Protein AF-A0A6P1EUP8-F1 (afdb_monomer)

Structure (mmCIF, N/CA/C/O backbone):
data_AF-A0A6P1EUP8-F1
#
_entry.id   AF-A0A6P1EUP8-F1
#
loop_
_atom_site.group_PDB
_atom_site.id
_atom_site.type_symbol
_atom_site.label_atom_id
_atom_site.label_alt_id
_atom_site.label_comp_id
_atom_site.label_asym_id
_atom_site.label_entity_id
_atom_site.label_seq_id
_atom_site.pdbx_PDB_ins_code
_atom_site.Cartn_x
_atom_site.Cartn_y
_atom_site.Cartn_z
_atom_site.occupancy
_atom_site.B_iso_or_equiv
_atom_site.auth_seq_id
_atom_site.auth_comp_id
_atom_site.auth_asym_id
_atom_site.auth_atom_id
_atom_site.pdbx_PDB_model_num
ATOM 1 N N . MET A 1 1 ? -12.024 1.949 22.072 1.00 59.38 1 MET A N 1
ATOM 2 C CA . MET A 1 1 ? -10.861 2.504 21.335 1.00 59.38 1 MET A CA 1
ATOM 3 C C . MET A 1 1 ? -9.727 1.501 21.115 1.00 59.38 1 MET A C 1
ATOM 5 O O . MET A 1 1 ? -9.403 1.271 19.958 1.00 59.38 1 MET A O 1
ATOM 9 N N . LYS A 1 2 ? -9.179 0.837 22.153 1.00 67.56 2 LYS A N 1
ATOM 10 C CA . LYS A 1 2 ? -8.057 -0.127 22.007 1.00 67.56 2 LYS A CA 1
ATOM 11 C C . LYS A 1 2 ? -8.286 -1.219 20.940 1.00 67.56 2 LYS A C 1
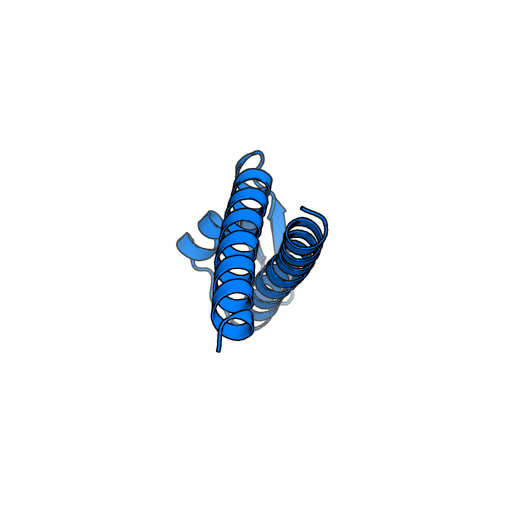ATOM 13 O O . LYS A 1 2 ? -7.375 -1.541 20.186 1.00 67.56 2 LYS A O 1
ATOM 18 N N . SER A 1 3 ? -9.515 -1.738 20.819 1.00 80.44 3 SER A N 1
ATOM 19 C CA . SER A 1 3 ? -9.851 -2.754 19.805 1.00 80.44 3 SER A CA 1
ATOM 20 C C . SER A 1 3 ? -9.855 -2.227 18.365 1.00 80.44 3 SER A C 1
ATOM 22 O O . SER A 1 3 ? -9.487 -2.973 17.467 1.00 80.44 3 SER A O 1
ATOM 24 N N . LEU A 1 4 ? -10.277 -0.980 18.128 1.00 83.44 4 LEU A N 1
ATOM 25 C CA . LEU A 1 4 ? -10.333 -0.399 16.780 1.00 83.44 4 LEU A CA 1
ATOM 26 C C . LEU A 1 4 ? -8.923 -0.078 16.282 1.00 83.44 4 LEU A C 1
ATOM 28 O O . LEU A 1 4 ? -8.559 -0.462 15.177 1.00 83.44 4 LEU A O 1
ATOM 32 N N . PHE A 1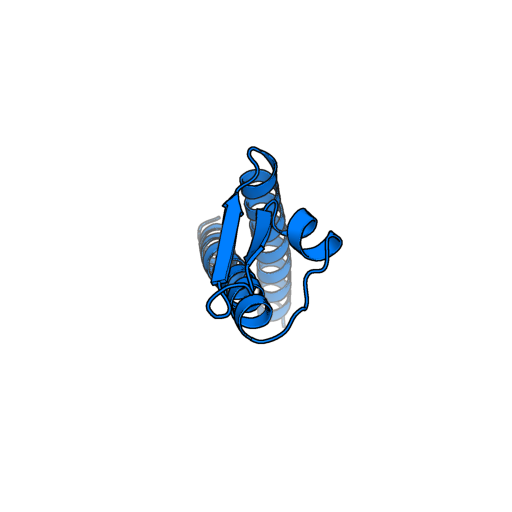 5 ? -8.093 0.506 17.146 1.00 85.50 5 PHE A N 1
ATOM 33 C CA . PHE A 1 5 ? -6.695 0.791 16.830 1.00 85.50 5 PHE A CA 1
ATOM 34 C C . PHE A 1 5 ? -5.911 -0.483 16.473 1.00 85.50 5 PHE A C 1
ATOM 36 O O . PHE A 1 5 ? -5.203 -0.526 15.470 1.00 85.50 5 PHE A O 1
ATOM 43 N N . LYS A 1 6 ? -6.124 -1.578 17.219 1.00 90.19 6 LYS A N 1
ATOM 44 C CA . LYS A 1 6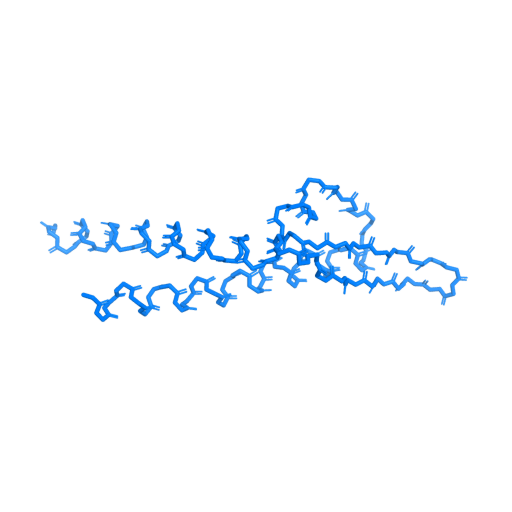 ? -5.537 -2.891 16.900 1.00 90.19 6 LYS A CA 1
ATOM 45 C C . LYS A 1 6 ? -5.957 -3.407 15.515 1.00 90.19 6 LYS A C 1
ATOM 47 O O . LYS A 1 6 ? -5.153 -4.036 14.834 1.00 90.19 6 LYS A O 1
ATOM 52 N N . LEU A 1 7 ? -7.199 -3.160 15.093 1.00 90.88 7 LEU A N 1
ATOM 53 C CA . LEU A 1 7 ? -7.685 -3.541 13.761 1.00 90.88 7 LEU A CA 1
ATOM 54 C C . LEU A 1 7 ? -7.095 -2.652 12.660 1.00 90.88 7 LEU A C 1
ATOM 56 O O . LEU A 1 7 ? -6.731 -3.174 11.612 1.00 90.88 7 LEU A O 1
ATOM 60 N N . MET A 1 8 ? -6.932 -1.352 12.908 1.00 90.94 8 MET A N 1
ATOM 61 C CA . MET A 1 8 ? -6.278 -0.439 11.963 1.00 90.94 8 MET A CA 1
ATOM 62 C C . MET A 1 8 ? -4.817 -0.829 11.712 1.00 90.94 8 MET A C 1
ATOM 64 O O . MET A 1 8 ? -4.407 -0.891 10.558 1.00 90.94 8 MET A O 1
ATOM 68 N N . ILE A 1 9 ? -4.062 -1.195 12.758 1.00 92.31 9 ILE A N 1
ATOM 69 C CA . ILE A 1 9 ? -2.685 -1.708 12.614 1.00 92.31 9 ILE A CA 1
ATOM 70 C C . ILE A 1 9 ? -2.658 -2.975 11.750 1.00 92.31 9 ILE A C 1
ATOM 72 O O . ILE A 1 9 ? -1.812 -3.109 10.870 1.00 92.31 9 ILE A O 1
ATOM 76 N N . LYS A 1 10 ? -3.606 -3.901 11.950 1.00 93.25 10 LYS A N 1
ATOM 77 C CA . LYS A 1 10 ? -3.732 -5.069 11.062 1.00 93.25 10 LYS A CA 1
ATOM 78 C C . LYS A 1 10 ? -4.017 -4.652 9.617 1.00 93.25 10 LYS A C 1
ATOM 80 O O . LYS A 1 10 ? -3.452 -5.241 8.703 1.00 93.25 10 LYS A O 1
ATOM 85 N N . GLY A 1 11 ? -4.849 -3.629 9.424 1.00 93.62 11 GLY A N 1
ATOM 86 C CA . GLY A 1 11 ? -5.123 -3.035 8.118 1.00 93.62 11 GLY A CA 1
ATOM 87 C C . GLY A 1 11 ? -3.861 -2.518 7.426 1.00 93.62 11 GLY A C 1
ATOM 88 O O . GLY A 1 11 ? -3.708 -2.747 6.233 1.00 93.62 11 GLY A O 1
ATOM 89 N N . VAL A 1 12 ? -2.925 -1.913 8.169 1.00 96.06 12 VAL A N 1
ATOM 90 C CA . VAL A 1 12 ? -1.629 -1.467 7.621 1.00 96.06 12 VAL A CA 1
ATOM 91 C C . VAL A 1 12 ? -0.862 -2.660 7.051 1.00 96.06 12 VAL A C 1
ATOM 93 O O . VAL A 1 12 ? -0.411 -2.618 5.910 1.00 96.06 12 VAL A O 1
ATOM 96 N N . GLY A 1 13 ? -0.762 -3.750 7.818 1.00 95.75 13 GLY A N 1
ATOM 97 C CA . GLY A 1 13 ? -0.086 -4.969 7.369 1.00 95.75 13 GLY A CA 1
ATOM 98 C C . GLY A 1 13 ? -0.727 -5.568 6.115 1.00 95.75 13 GLY A C 1
ATOM 99 O O . GLY A 1 13 ? -0.026 -5.888 5.159 1.00 95.75 13 GLY A O 1
ATOM 100 N N . ILE A 1 14 ? -2.060 -5.656 6.083 1.00 96.06 14 ILE A N 1
ATOM 101 C CA . ILE A 1 14 ? -2.801 -6.153 4.912 1.00 96.06 14 ILE A CA 1
ATOM 102 C C . ILE A 1 14 ? -2.549 -5.265 3.691 1.00 96.06 14 ILE A C 1
ATOM 104 O O . ILE A 1 14 ? -2.316 -5.782 2.602 1.00 96.06 14 ILE A O 1
ATOM 108 N N . TRP A 1 15 ? -2.555 -3.945 3.865 1.00 96.69 15 TRP A N 1
ATOM 109 C CA . TRP A 1 15 ? -2.303 -3.006 2.777 1.00 96.69 15 TRP A CA 1
ATOM 110 C C . TRP A 1 15 ? -0.919 -3.212 2.152 1.00 96.69 15 TRP A C 1
ATOM 112 O O . TRP A 1 15 ? -0.809 -3.313 0.931 1.00 96.69 15 TRP A O 1
ATOM 122 N N . PHE A 1 16 ? 0.125 -3.370 2.975 1.00 96.12 16 PHE A N 1
ATOM 123 C CA . PHE A 1 16 ? 1.472 -3.669 2.480 1.00 96.12 16 PHE A CA 1
ATOM 124 C C . PHE A 1 16 ? 1.562 -5.035 1.796 1.00 96.12 16 PHE A C 1
ATOM 126 O O . PHE A 1 16 ? 2.242 -5.151 0.781 1.00 96.12 16 PHE A O 1
ATOM 133 N N . ILE A 1 17 ? 0.860 -6.055 2.297 1.00 97.12 17 ILE A N 1
ATOM 134 C CA . ILE A 1 17 ? 0.801 -7.368 1.635 1.00 97.12 17 ILE A CA 1
ATOM 135 C C . ILE A 1 17 ? 0.175 -7.237 0.241 1.00 97.12 17 ILE A C 1
ATOM 137 O O . ILE A 1 17 ? 0.716 -7.778 -0.720 1.00 97.12 17 ILE A O 1
ATOM 141 N N . LEU A 1 18 ? -0.926 -6.491 0.108 1.00 96.19 18 LEU A N 1
ATOM 142 C CA . LEU A 1 18 ? -1.571 -6.247 -1.186 1.00 96.19 18 LEU A CA 1
ATOM 143 C C . LEU A 1 18 ? -0.663 -5.458 -2.140 1.00 96.19 18 LEU A C 1
ATOM 145 O O . LEU A 1 18 ? -0.576 -5.796 -3.321 1.00 96.19 18 LEU A O 1
ATOM 149 N N . LEU A 1 19 ? 0.053 -4.453 -1.628 1.00 95.38 19 LEU A N 1
ATOM 150 C CA . LEU A 1 19 ? 1.029 -3.692 -2.407 1.00 95.38 19 LEU A CA 1
ATOM 151 C C . LEU A 1 19 ? 2.170 -4.587 -2.914 1.00 95.38 19 LEU A C 1
ATOM 153 O O . LEU A 1 19 ? 2.543 -4.517 -4.086 1.00 95.38 19 LEU A O 1
ATOM 157 N N . MET A 1 20 ? 2.702 -5.454 -2.049 1.00 95.50 20 MET A N 1
ATOM 158 C CA . MET A 1 20 ? 3.757 -6.402 -2.413 1.00 95.50 20 MET A CA 1
ATOM 159 C C . MET A 1 20 ? 3.260 -7.434 -3.421 1.00 95.50 20 MET A C 1
ATOM 161 O O . MET A 1 20 ? 3.965 -7.737 -4.379 1.00 95.50 20 MET A O 1
ATOM 165 N N . LEU A 1 21 ? 2.029 -7.927 -3.268 1.00 94.88 21 LEU A N 1
ATOM 166 C CA . LEU A 1 21 ? 1.416 -8.819 -4.249 1.00 94.88 21 LEU A CA 1
ATOM 167 C C . LEU A 1 21 ? 1.316 -8.142 -5.623 1.00 94.88 21 LEU A C 1
ATOM 169 O O . LEU A 1 21 ? 1.652 -8.757 -6.636 1.00 94.88 21 LEU A O 1
ATOM 173 N N . TYR A 1 22 ? 0.911 -6.869 -5.663 1.00 93.94 22 TYR A N 1
ATOM 1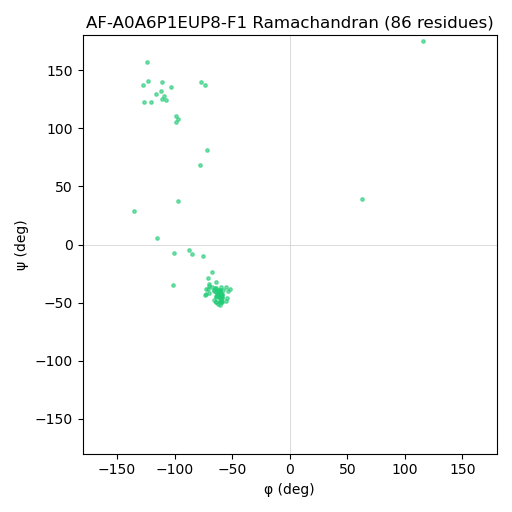74 C CA . TYR A 1 22 ? 0.871 -6.087 -6.898 1.00 93.94 22 TYR A CA 1
ATOM 175 C C . TYR A 1 22 ? 2.264 -5.932 -7.526 1.00 93.94 22 TYR A C 1
ATOM 177 O O . TYR A 1 22 ? 2.423 -6.144 -8.731 1.00 93.94 22 TYR A O 1
ATOM 185 N N . PHE A 1 23 ? 3.283 -5.631 -6.719 1.00 92.56 23 PHE A N 1
ATOM 186 C CA . PHE A 1 23 ? 4.671 -5.531 -7.172 1.00 92.56 23 PHE A CA 1
ATOM 187 C C . PHE A 1 23 ? 5.188 -6.850 -7.765 1.00 92.56 23 PHE A C 1
ATOM 189 O O . PHE A 1 23 ? 5.659 -6.878 -8.901 1.00 92.56 23 PHE A O 1
ATOM 196 N N . VAL A 1 24 ? 5.040 -7.952 -7.025 1.00 92.19 24 VAL A N 1
ATOM 197 C CA . VAL A 1 24 ? 5.483 -9.290 -7.441 1.00 92.19 24 VAL A CA 1
ATOM 198 C C . VAL A 1 24 ? 4.750 -9.733 -8.705 1.00 92.19 24 VAL A C 1
ATOM 200 O O . VAL A 1 24 ? 5.375 -10.236 -9.633 1.00 92.19 24 VAL A O 1
ATOM 203 N N . THR A 1 25 ? 3.444 -9.485 -8.800 1.00 91.88 25 THR A N 1
ATOM 204 C CA . THR A 1 25 ? 2.683 -9.799 -10.018 1.00 91.88 25 THR A CA 1
ATOM 205 C C . THR A 1 25 ? 3.257 -9.060 -11.224 1.00 91.88 25 THR A C 1
ATOM 207 O O . THR A 1 25 ? 3.461 -9.678 -12.265 1.00 91.88 25 THR A O 1
ATOM 210 N N . ASN A 1 26 ? 3.600 -7.776 -11.079 1.00 90.69 26 ASN A N 1
ATOM 211 C CA . ASN A 1 26 ? 4.227 -6.993 -12.148 1.00 90.69 26 ASN A CA 1
ATOM 212 C C . ASN A 1 26 ? 5.653 -7.448 -12.493 1.00 90.69 26 ASN A C 1
ATOM 214 O O . ASN A 1 26 ? 6.114 -7.211 -13.614 1.00 90.69 26 ASN A O 1
ATOM 218 N N . LEU A 1 27 ? 6.346 -8.113 -11.564 1.00 89.12 27 LEU A N 1
ATOM 219 C CA . LEU A 1 27 ? 7.661 -8.705 -11.807 1.00 89.12 27 LEU A CA 1
ATOM 220 C C . LEU A 1 27 ? 7.583 -9.915 -12.739 1.00 89.12 27 LEU A C 1
ATOM 222 O O . LEU A 1 27 ? 8.487 -10.109 -13.542 1.00 89.12 27 LEU A O 1
ATOM 226 N N . PHE A 1 28 ? 6.509 -10.701 -12.677 1.00 88.25 28 PHE A N 1
ATOM 227 C CA . PHE A 1 28 ? 6.367 -11.916 -13.488 1.00 88.25 28 PHE A CA 1
ATOM 228 C C . PHE A 1 28 ? 5.462 -11.722 -14.711 1.00 88.25 28 PHE A C 1
ATOM 230 O O . PHE A 1 28 ? 5.735 -12.266 -15.781 1.00 88.25 28 PHE A O 1
ATOM 237 N N . ILE A 1 29 ? 4.413 -10.908 -14.593 1.00 85.50 29 ILE A N 1
ATOM 238 C CA . ILE A 1 29 ? 3.354 -10.725 -15.596 1.00 85.50 29 ILE A CA 1
ATOM 239 C C . ILE A 1 29 ? 3.210 -9.234 -15.892 1.00 85.50 29 ILE A C 1
ATOM 241 O O . ILE A 1 29 ? 3.300 -8.407 -14.993 1.00 85.50 29 ILE A O 1
ATOM 245 N N . ASN A 1 30 ? 3.061 -8.828 -17.162 1.00 81.06 30 ASN A N 1
ATOM 246 C CA . ASN A 1 30 ? 2.918 -7.402 -17.522 1.00 81.06 30 ASN A CA 1
ATOM 247 C C . ASN A 1 30 ? 1.501 -6.903 -17.229 1.00 81.06 30 ASN A C 1
ATOM 249 O O . ASN A 1 30 ? 0.713 -6.637 -18.127 1.00 81.06 30 ASN A O 1
ATOM 253 N N . PHE A 1 31 ? 1.193 -6.834 -15.938 1.00 79.62 31 PHE A N 1
ATOM 254 C CA . PHE A 1 31 ? -0.090 -6.443 -15.373 1.00 79.62 31 PHE A CA 1
ATOM 255 C C . PHE A 1 31 ? -0.080 -4.959 -14.964 1.00 79.62 31 PHE A C 1
ATOM 257 O O . PHE A 1 31 ? -0.617 -4.582 -13.922 1.00 79.62 31 PHE A O 1
ATOM 264 N N . ASN A 1 32 ? 0.587 -4.113 -15.759 1.00 79.94 32 ASN A N 1
ATOM 265 C CA . ASN A 1 32 ? 0.778 -2.692 -15.476 1.00 79.94 32 ASN A CA 1
ATOM 266 C C . ASN A 1 32 ? -0.538 -1.914 -15.648 1.00 79.94 32 ASN A C 1
ATOM 268 O O . ASN A 1 32 ? -0.795 -1.305 -16.687 1.00 79.94 32 ASN A O 1
ATOM 272 N N . VAL A 1 33 ? -1.390 -1.966 -14.626 1.00 87.38 33 VAL A N 1
ATOM 273 C CA . VAL A 1 33 ? -2.711 -1.333 -14.611 1.00 87.38 33 VAL A CA 1
ATOM 274 C C . VAL A 1 33 ? -2.623 -0.003 -13.865 1.00 87.38 33 VAL A C 1
ATOM 276 O O . VAL A 1 33 ? -2.478 0.039 -12.640 1.00 87.38 33 VAL A O 1
ATOM 279 N N . LEU A 1 34 ? -2.761 1.104 -14.600 1.00 87.62 34 LEU A N 1
ATOM 280 C CA . LEU A 1 34 ? -2.647 2.467 -14.064 1.00 87.62 34 LEU A CA 1
ATOM 281 C C . LEU A 1 34 ? -3.599 2.724 -12.884 1.00 87.62 34 LEU A C 1
ATOM 283 O O . LEU A 1 34 ? -3.238 3.397 -11.922 1.00 87.62 34 LEU A O 1
ATOM 287 N N . GLN A 1 35 ? -4.802 2.156 -12.932 1.00 89.00 35 GLN A N 1
ATOM 288 C CA . GLN A 1 35 ? -5.815 2.293 -11.890 1.00 89.00 35 GLN A CA 1
ATOM 289 C C . GLN A 1 35 ? -5.345 1.694 -10.557 1.00 89.00 35 GLN A C 1
ATOM 291 O O . GLN A 1 35 ? -5.576 2.292 -9.509 1.00 89.00 35 GLN A O 1
ATOM 296 N N . ILE A 1 36 ? -4.652 0.551 -10.588 1.00 90.00 36 ILE A N 1
ATOM 297 C CA . ILE A 1 36 ? -4.137 -0.107 -9.379 1.00 90.00 36 ILE A CA 1
ATOM 298 C C . ILE A 1 36 ? -2.950 0.681 -8.819 1.00 90.00 36 ILE A C 1
ATOM 300 O O . ILE A 1 36 ? -2.893 0.939 -7.618 1.00 90.00 36 ILE A O 1
ATOM 304 N N . SER A 1 37 ? -2.051 1.145 -9.691 1.00 92.44 37 SER A N 1
ATOM 305 C CA . SER A 1 37 ? -0.965 2.061 -9.319 1.00 92.44 37 SER A CA 1
ATOM 306 C C . SER A 1 37 ? -1.497 3.319 -8.613 1.00 92.44 37 SER A C 1
ATOM 308 O O . SER A 1 37 ? -1.020 3.673 -7.535 1.00 92.44 37 SER A O 1
ATOM 310 N N . ASN A 1 38 ? -2.551 3.941 -9.152 1.00 91.94 38 ASN A N 1
ATOM 311 C CA . ASN A 1 38 ? -3.198 5.105 -8.541 1.00 91.94 38 ASN A CA 1
ATOM 312 C C . ASN A 1 38 ? -3.872 4.773 -7.205 1.00 91.94 38 ASN A C 1
ATOM 314 O O . AS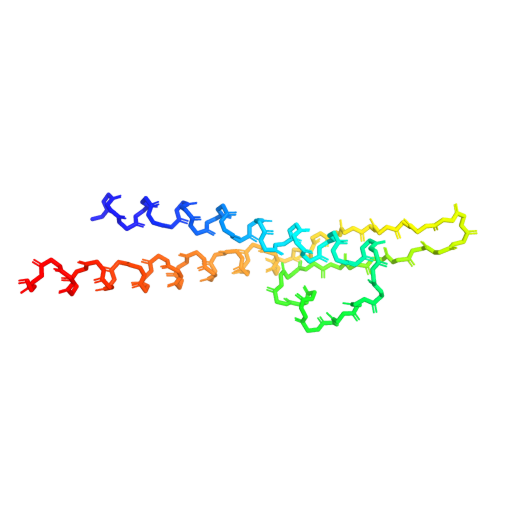N A 1 38 ? -3.776 5.566 -6.271 1.00 91.94 38 ASN A O 1
ATOM 318 N N . LEU A 1 39 ? -4.511 3.603 -7.093 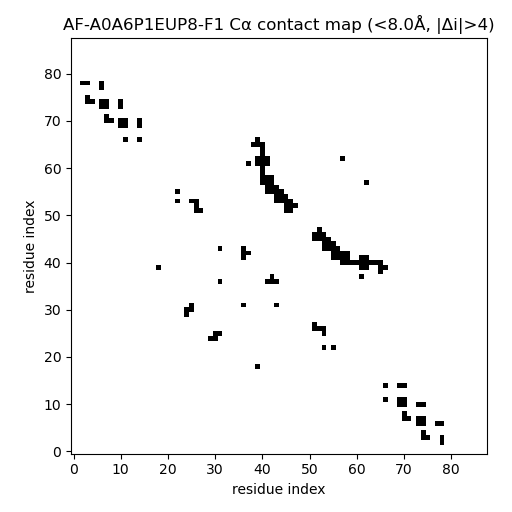1.00 93.19 39 LEU A N 1
ATOM 319 C CA . LEU A 1 39 ? -5.153 3.154 -5.856 1.00 93.19 39 LEU A CA 1
ATOM 320 C C . LEU A 1 39 ? -4.147 3.030 -4.712 1.00 93.19 39 LEU A C 1
ATOM 322 O O . LEU A 1 39 ? -4.459 3.429 -3.596 1.00 93.19 39 LEU A O 1
ATOM 326 N N . PHE A 1 40 ? -2.941 2.535 -4.981 1.00 94.81 40 PHE A N 1
ATOM 327 C CA . PHE A 1 40 ? -1.860 2.465 -3.993 1.00 94.81 40 PHE A CA 1
ATOM 328 C C . PHE A 1 40 ? -1.037 3.758 -3.875 1.00 94.81 40 PHE A C 1
ATOM 330 O O . PHE A 1 40 ? -0.200 3.871 -2.982 1.00 94.81 40 PHE A O 1
ATOM 337 N N . GLY A 1 41 ? -1.254 4.735 -4.759 1.00 94.75 41 GLY A N 1
ATOM 338 C CA . GLY A 1 41 ? -0.447 5.951 -4.820 1.00 94.75 41 GLY A CA 1
ATOM 339 C C . GLY A 1 41 ? 1.017 5.668 -5.167 1.00 94.75 41 GLY A C 1
ATOM 340 O O . GLY A 1 41 ? 1.914 6.280 -4.591 1.00 94.75 41 GLY A O 1
ATOM 341 N N . VAL A 1 42 ? 1.267 4.726 -6.077 1.00 94.69 42 VAL A N 1
ATOM 342 C CA . VAL A 1 42 ? 2.612 4.326 -6.513 1.00 94.69 42 VAL A CA 1
ATOM 343 C C . VAL A 1 42 ? 2.769 4.459 -8.019 1.00 94.69 42 VAL A C 1
ATOM 345 O O . VAL A 1 42 ? 1.801 4.403 -8.773 1.00 94.69 42 VAL A O 1
ATOM 348 N N . ARG A 1 43 ? 4.012 4.594 -8.470 1.00 93.50 43 ARG A N 1
ATOM 349 C CA . ARG A 1 43 ? 4.398 4.503 -9.874 1.00 93.50 43 ARG A CA 1
ATOM 350 C C . ARG A 1 43 ? 5.240 3.252 -10.079 1.00 93.50 43 ARG A C 1
ATOM 352 O O . ARG A 1 43 ? 6.187 3.020 -9.332 1.00 93.50 43 ARG A O 1
ATOM 359 N N . LEU A 1 44 ? 4.906 2.483 -11.111 1.00 91.38 44 LEU A N 1
ATOM 360 C CA . LEU A 1 44 ? 5.716 1.367 -11.586 1.00 91.38 44 LEU A CA 1
ATOM 361 C C . LEU A 1 44 ? 6.473 1.764 -12.851 1.00 91.38 44 LEU A C 1
ATOM 363 O O . LEU A 1 44 ? 5.905 2.368 -13.762 1.00 91.38 44 LEU A O 1
ATOM 367 N N . ILE A 1 45 ? 7.750 1.405 -12.902 1.00 89.56 45 ILE A N 1
ATOM 368 C CA . ILE A 1 45 ? 8.589 1.472 -14.098 1.00 89.56 45 ILE A CA 1
ATOM 369 C C . ILE A 1 45 ? 9.069 0.051 -14.363 1.00 89.56 45 ILE A C 1
ATOM 371 O O . ILE A 1 45 ? 9.652 -0.575 -13.480 1.00 89.56 45 ILE A O 1
ATOM 375 N N . ILE A 1 46 ? 8.782 -0.460 -15.557 1.00 88.00 46 ILE A N 1
ATOM 376 C CA . ILE A 1 46 ? 9.135 -1.820 -15.966 1.00 88.00 46 ILE A CA 1
ATOM 377 C C . ILE A 1 46 ? 10.216 -1.716 -17.035 1.00 88.00 46 ILE A C 1
ATOM 379 O O . ILE A 1 46 ? 10.015 -1.048 -18.048 1.00 88.00 46 ILE A O 1
ATOM 383 N N . ASP A 1 47 ? 11.339 -2.386 -16.803 1.00 87.00 47 ASP A N 1
ATOM 384 C CA . ASP A 1 47 ? 12.434 -2.522 -17.759 1.00 87.00 47 ASP A CA 1
ATOM 385 C C . ASP A 1 47 ? 12.582 -4.003 -18.132 1.00 87.00 47 ASP A C 1
ATOM 387 O O . ASP A 1 47 ? 12.610 -4.876 -17.263 1.00 87.00 47 ASP A O 1
ATOM 391 N N . VAL A 1 48 ? 12.618 -4.282 -19.434 1.00 84.25 48 VAL A N 1
ATOM 392 C CA . VAL A 1 48 ? 12.735 -5.633 -20.009 1.00 84.25 48 VAL A CA 1
ATOM 393 C C . VAL A 1 48 ? 14.041 -5.828 -20.790 1.00 84.25 48 VAL A C 1
ATOM 395 O O . VAL A 1 48 ? 14.235 -6.868 -21.416 1.00 84.25 48 VAL A O 1
ATOM 398 N N . SER A 1 49 ? 14.944 -4.843 -20.775 1.00 80.62 49 SER A N 1
ATOM 399 C CA . SER A 1 49 ? 16.112 -4.783 -21.664 1.00 80.62 49 SER A CA 1
ATOM 400 C C . SER A 1 49 ? 17.215 -5.809 -21.364 1.00 80.62 49 SER A C 1
ATOM 402 O O . SER A 1 49 ? 17.917 -6.224 -22.284 1.00 80.62 49 SER A O 1
ATOM 404 N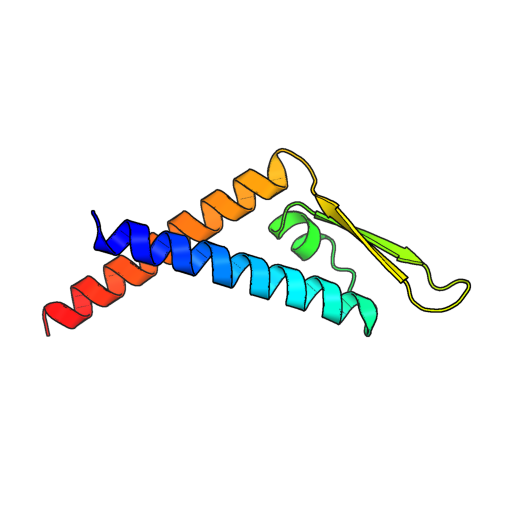 N . LYS A 1 50 ? 17.385 -6.243 -20.106 1.00 72.75 50 LYS A N 1
ATOM 405 C CA . LYS A 1 50 ? 18.431 -7.207 -19.678 1.00 72.75 50 LYS A CA 1
ATOM 406 C C . LYS A 1 50 ? 17.900 -8.293 -18.734 1.00 72.75 50 LYS A C 1
ATOM 408 O O . LYS A 1 50 ? 18.612 -8.790 -17.867 1.00 72.75 50 LYS A O 1
ATOM 413 N N . GLY A 1 51 ? 16.624 -8.625 -18.883 1.00 82.69 51 GLY A N 1
ATOM 414 C CA . GLY A 1 51 ? 15.828 -9.308 -17.867 1.00 82.69 51 GLY A CA 1
ATOM 415 C C . GLY A 1 51 ? 14.699 -8.398 -17.401 1.00 82.69 51 GLY A C 1
ATOM 416 O O . GLY A 1 51 ? 14.597 -7.254 -17.839 1.00 82.69 51 GLY A O 1
ATOM 417 N N . ARG A 1 52 ? 13.821 -8.919 -16.544 1.00 83.38 52 ARG A N 1
ATOM 418 C CA . ARG A 1 52 ? 12.636 -8.191 -16.100 1.00 83.38 52 ARG A CA 1
ATOM 419 C C . ARG A 1 52 ? 12.884 -7.522 -14.754 1.00 83.38 52 ARG A C 1
ATOM 421 O O . ARG A 1 52 ? 12.937 -8.193 -13.728 1.00 83.38 52 ARG A O 1
ATOM 428 N N . ALA A 1 53 ? 13.011 -6.202 -14.772 1.00 88.38 53 ALA A N 1
ATOM 429 C CA . ALA A 1 53 ? 13.129 -5.373 -13.585 1.00 88.38 53 ALA A CA 1
ATOM 430 C C . ALA A 1 53 ? 11.864 -4.529 -13.409 1.00 88.38 53 ALA A C 1
ATOM 432 O O . ALA A 1 53 ? 11.296 -4.007 -14.370 1.00 88.38 53 ALA A O 1
ATOM 433 N N . VAL A 1 54 ? 11.424 -4.394 -12.161 1.00 89.94 54 VAL A N 1
ATOM 434 C CA . VAL A 1 54 ? 10.305 -3.529 -11.790 1.00 89.94 54 VAL A CA 1
ATOM 435 C C . VAL A 1 54 ? 10.772 -2.612 -10.680 1.00 89.94 54 VAL A C 1
ATOM 437 O O . VAL A 1 54 ? 11.196 -3.071 -9.621 1.00 89.94 54 VAL A O 1
ATOM 440 N N . THR A 1 55 ? 10.660 -1.313 -10.916 1.00 90.81 55 THR A N 1
ATOM 441 C CA . THR A 1 55 ? 10.940 -0.276 -9.926 1.00 90.81 55 THR A CA 1
ATOM 442 C C . THR A 1 55 ? 9.617 0.322 -9.477 1.00 90.81 55 THR A C 1
ATOM 444 O O . THR A 1 55 ? 8.837 0.795 -10.304 1.00 90.81 55 THR A O 1
ATOM 447 N N . MET A 1 56 ? 9.362 0.306 -8.168 1.00 93.00 56 MET A N 1
ATOM 448 C CA . MET A 1 56 ? 8.191 0.937 -7.559 1.00 93.00 56 MET A CA 1
ATOM 449 C C . MET A 1 56 ? 8.621 2.168 -6.765 1.00 93.00 56 MET A C 1
ATOM 451 O O . MET A 1 56 ? 9.485 2.074 -5.895 1.00 93.00 56 MET A O 1
ATOM 455 N N . SER A 1 57 ? 7.995 3.312 -7.033 1.00 93.38 57 SER A N 1
ATOM 456 C CA . SER A 1 57 ? 8.176 4.534 -6.247 1.00 93.38 57 SER A CA 1
ATOM 457 C C . SER A 1 57 ? 6.847 5.037 -5.694 1.00 93.38 57 SER A C 1
ATOM 459 O O . SER A 1 57 ? 5.813 4.980 -6.357 1.00 93.38 57 SER A O 1
ATOM 461 N N . GLY A 1 58 ? 6.865 5.520 -4.451 1.00 91.25 58 GLY A N 1
ATOM 462 C CA . GLY A 1 58 ? 5.707 6.170 -3.845 1.00 91.25 58 GLY A CA 1
ATOM 463 C C . GLY A 1 58 ? 5.487 7.560 -4.435 1.00 91.25 58 GLY A C 1
ATOM 464 O O . GLY A 1 58 ? 6.437 8.323 -4.611 1.00 91.25 58 GLY A O 1
ATOM 465 N N . ILE A 1 59 ? 4.232 7.902 -4.713 1.00 94.00 59 ILE A N 1
ATOM 466 C CA . ILE A 1 59 ? 3.818 9.250 -5.104 1.00 94.00 59 ILE A CA 1
ATOM 467 C C . ILE A 1 59 ? 3.269 9.927 -3.850 1.00 94.00 59 ILE A C 1
ATOM 469 O O . ILE A 1 59 ? 2.169 9.616 -3.392 1.00 94.00 59 ILE A O 1
ATOM 473 N N . ALA A 1 60 ? 4.038 10.843 -3.266 1.00 90.31 60 ALA A N 1
ATOM 474 C CA . ALA A 1 60 ? 3.556 11.660 -2.159 1.00 90.31 60 ALA A CA 1
ATOM 475 C C . ALA A 1 60 ? 2.640 12.787 -2.686 1.00 90.31 60 ALA A C 1
ATOM 477 O O . ALA A 1 60 ? 2.956 13.375 -3.720 1.00 90.31 60 ALA A O 1
ATOM 478 N N . PRO A 1 61 ? 1.521 13.109 -2.002 1.00 91.94 61 PRO A N 1
ATOM 479 C CA . PRO A 1 61 ? 1.035 12.524 -0.744 1.00 91.94 61 PRO A CA 1
ATOM 480 C C . PRO A 1 61 ? 0.145 11.278 -0.925 1.00 91.94 61 PRO A C 1
ATOM 482 O O . PRO A 1 61 ? -0.252 10.660 0.064 1.00 91.94 61 PRO A O 1
ATOM 485 N N . ASN A 1 62 ? -0.176 10.905 -2.167 1.00 94.19 62 ASN A N 1
ATOM 486 C CA . ASN A 1 62 ? -1.180 9.897 -2.526 1.00 94.19 62 ASN A CA 1
ATOM 487 C C . ASN A 1 62 ? -0.968 8.544 -1.835 1.00 94.19 62 ASN A C 1
ATOM 489 O O . ASN A 1 62 ? -1.939 7.943 -1.381 1.00 94.19 62 ASN A O 1
ATOM 493 N N . PHE A 1 63 ? 0.281 8.092 -1.707 1.00 94.88 63 PHE A N 1
ATOM 494 C CA . PHE A 1 63 ? 0.625 6.858 -0.995 1.00 94.88 63 PHE A CA 1
ATOM 495 C C . PHE A 1 63 ? 0.099 6.857 0.450 1.00 94.88 63 PHE A C 1
ATOM 497 O O . PHE A 1 63 ? -0.565 5.918 0.889 1.00 94.88 63 PHE A O 1
ATOM 504 N N . TYR A 1 64 ? 0.343 7.945 1.185 1.00 94.56 64 TYR A N 1
ATOM 505 C CA . TYR A 1 64 ? -0.072 8.074 2.581 1.00 94.56 64 TYR A CA 1
ATOM 506 C C . TYR A 1 64 ? -1.586 8.225 2.714 1.00 94.56 64 TYR A C 1
ATOM 508 O O . TYR A 1 64 ? -2.180 7.644 3.621 1.00 94.56 64 TYR A O 1
ATOM 516 N N . ILE A 1 65 ? -2.217 8.963 1.797 1.00 95.50 65 ILE A N 1
ATOM 517 C CA . ILE A 1 65 ? -3.677 9.117 1.763 1.00 95.50 65 ILE A CA 1
ATOM 518 C C . ILE A 1 65 ? -4.344 7.762 1.494 1.00 95.50 65 ILE A C 1
ATOM 520 O O . ILE A 1 65 ? -5.284 7.397 2.198 1.00 95.50 65 ILE A O 1
ATOM 524 N N . SER A 1 66 ? -3.833 6.988 0.533 1.00 95.88 66 SER A N 1
ATOM 525 C CA . SER A 1 66 ? -4.327 5.641 0.228 1.00 95.88 66 SER A CA 1
ATOM 526 C C . SER A 1 66 ? -4.224 4.709 1.436 1.00 95.88 66 SER A C 1
ATOM 528 O O . SER A 1 66 ? -5.216 4.089 1.831 1.00 95.88 66 SER A O 1
ATOM 530 N N . LEU A 1 67 ? -3.051 4.664 2.073 1.00 95.75 67 LEU A N 1
ATOM 531 C CA . LEU A 1 67 ? -2.826 3.864 3.274 1.00 95.75 67 LEU A CA 1
ATOM 532 C C . LEU A 1 67 ? -3.785 4.264 4.409 1.00 95.75 67 LEU A C 1
ATOM 534 O O . LEU A 1 67 ? -4.404 3.404 5.043 1.00 95.75 67 LEU A O 1
ATOM 538 N N . LEU A 1 68 ? -3.942 5.567 4.659 1.00 95.12 68 LEU A N 1
ATOM 539 C CA . LEU A 1 68 ? -4.852 6.083 5.682 1.00 95.12 68 LEU A CA 1
ATOM 540 C C . LEU A 1 68 ? -6.302 5.672 5.391 1.00 95.12 68 LEU A C 1
ATOM 542 O O . LEU A 1 68 ? -6.978 5.131 6.264 1.00 95.12 68 LEU A O 1
ATOM 546 N N . LEU A 1 69 ? -6.778 5.888 4.163 1.00 95.50 69 LEU A N 1
ATOM 547 C CA . LEU A 1 69 ? -8.143 5.538 3.776 1.00 95.50 69 LEU A CA 1
ATOM 548 C C . LEU A 1 69 ? -8.387 4.041 3.940 1.00 95.50 69 LEU A C 1
ATOM 550 O O . LEU A 1 69 ? -9.350 3.647 4.598 1.00 95.50 69 LEU A O 1
ATOM 554 N N . PHE A 1 70 ? -7.494 3.200 3.421 1.00 96.25 70 PHE A N 1
ATOM 555 C CA . PHE A 1 70 ? -7.637 1.754 3.539 1.00 96.25 70 PHE A CA 1
ATOM 556 C C . PHE A 1 70 ? -7.695 1.298 5.000 1.00 96.25 70 PHE A C 1
ATOM 558 O O . PHE A 1 70 ? -8.556 0.500 5.372 1.00 96.25 70 PHE A O 1
ATOM 565 N N . THR A 1 71 ? -6.806 1.817 5.846 1.00 94.75 71 THR A N 1
ATOM 566 C CA . THR A 1 71 ? -6.742 1.428 7.263 1.00 94.75 71 THR A CA 1
ATOM 567 C C . THR A 1 71 ? -7.972 1.877 8.047 1.00 94.75 71 THR A C 1
ATOM 569 O O . THR A 1 71 ? -8.460 1.115 8.887 1.00 94.75 71 THR A O 1
ATOM 572 N N . LEU A 1 72 ? -8.519 3.059 7.742 1.00 94.31 72 LEU A N 1
ATOM 573 C CA . LEU A 1 72 ? -9.781 3.543 8.305 1.00 94.31 72 LEU A CA 1
ATOM 574 C C . LEU A 1 72 ? -10.966 2.683 7.858 1.00 94.31 72 LEU A C 1
ATOM 576 O O . LEU A 1 72 ? -11.746 2.243 8.705 1.00 94.31 72 LEU A O 1
ATOM 580 N N . PHE A 1 73 ? -11.080 2.392 6.559 1.00 94.50 73 PHE A N 1
ATOM 581 C CA . PHE A 1 73 ? -12.157 1.555 6.023 1.00 94.50 73 PHE A CA 1
ATOM 582 C C . PHE A 1 73 ? -12.100 0.134 6.583 1.00 94.50 73 PHE A C 1
ATOM 584 O O . PHE A 1 73 ? -13.089 -0.355 7.135 1.00 94.50 73 PHE A O 1
ATOM 591 N N . TYR A 1 74 ? -10.937 -0.515 6.512 1.00 93.75 74 TYR A N 1
ATOM 592 C CA . TYR A 1 74 ? -10.742 -1.857 7.052 1.00 93.75 74 TYR A CA 1
ATOM 593 C C . TYR A 1 74 ? -11.020 -1.899 8.558 1.00 93.75 74 TYR A C 1
ATOM 595 O O . TYR A 1 74 ? -11.784 -2.744 9.030 1.00 93.75 74 TYR A O 1
ATOM 603 N N . GLY A 1 75 ? -10.441 -0.962 9.318 1.00 91.50 75 GLY A N 1
ATOM 604 C CA . GLY A 1 75 ? -10.637 -0.869 10.761 1.00 91.50 75 GLY A CA 1
ATOM 605 C C . GLY A 1 75 ? -12.104 -0.658 11.139 1.00 91.50 75 GLY A C 1
ATOM 606 O O . GLY A 1 75 ? -12.603 -1.338 12.037 1.00 91.50 75 GLY A O 1
ATOM 607 N N . GLY A 1 76 ? -12.805 0.230 10.430 1.00 91.00 76 GLY A N 1
ATOM 608 C CA . GLY A 1 76 ? -14.224 0.520 10.637 1.00 91.00 76 GLY A CA 1
ATOM 609 C C . GLY A 1 76 ? -15.128 -0.678 10.341 1.00 91.00 76 GLY A C 1
ATOM 610 O O . GLY A 1 76 ? -15.943 -1.055 11.188 1.00 91.00 76 GLY A O 1
ATOM 611 N N . ILE A 1 77 ? -14.945 -1.327 9.186 1.00 92.06 77 ILE A N 1
ATOM 612 C CA . ILE A 1 77 ? -15.729 -2.506 8.785 1.00 92.06 77 ILE A CA 1
ATOM 613 C C . ILE A 1 77 ? -15.477 -3.672 9.745 1.00 92.06 77 ILE A C 1
ATOM 615 O O . ILE A 1 77 ? -16.427 -4.255 10.275 1.00 92.06 77 ILE A O 1
ATOM 619 N N . ALA A 1 78 ? -14.211 -3.990 10.025 1.00 90.00 78 ALA A N 1
ATOM 620 C CA . ALA A 1 78 ? -13.856 -5.086 10.923 1.00 90.00 78 ALA A CA 1
ATOM 621 C C . ALA A 1 78 ? -14.393 -4.851 12.344 1.00 90.00 78 ALA A C 1
ATOM 623 O O . ALA A 1 78 ? -14.890 -5.777 12.990 1.00 90.00 78 ALA A O 1
ATOM 624 N N . PHE A 1 79 ? -14.348 -3.606 12.826 1.00 90.56 79 PHE A N 1
ATOM 625 C CA . PHE A 1 79 ? -14.915 -3.244 14.122 1.00 90.56 79 PHE A CA 1
ATOM 626 C C . PHE A 1 79 ? -16.435 -3.429 14.151 1.00 90.56 79 PHE A C 1
ATOM 628 O O . PHE A 1 79 ? -16.966 -4.003 15.106 1.00 90.56 79 PHE A O 1
ATOM 635 N N . TRP A 1 80 ? -17.137 -2.988 13.106 1.00 89.94 80 TRP A N 1
ATOM 636 C CA . TRP A 1 80 ? -18.587 -3.134 13.011 1.00 89.94 80 TRP A CA 1
ATOM 637 C C . TRP A 1 80 ? -19.027 -4.603 12.966 1.00 89.94 80 TRP A C 1
ATOM 639 O O . TRP A 1 80 ? -19.945 -4.989 13.693 1.00 89.94 80 TRP A O 1
ATOM 649 N N . ILE A 1 81 ? -18.334 -5.444 12.191 1.00 89.06 81 ILE A N 1
ATOM 650 C CA . ILE A 1 81 ? -18.595 -6.891 12.128 1.00 89.06 81 ILE A CA 1
ATOM 651 C C . ILE A 1 81 ? -18.392 -7.541 13.501 1.00 89.06 81 ILE A C 1
ATOM 653 O O . ILE A 1 81 ? -19.268 -8.272 13.965 1.00 89.06 81 ILE A O 1
ATOM 657 N N . ASN A 1 82 ? -17.283 -7.235 14.182 1.00 86.81 82 ASN A N 1
ATOM 658 C CA . ASN A 1 82 ? -17.006 -7.771 15.518 1.00 86.81 82 ASN A CA 1
ATOM 659 C C . ASN A 1 82 ? -18.074 -7.347 16.535 1.00 86.81 82 ASN A C 1
ATOM 661 O O . ASN A 1 82 ? -18.521 -8.163 17.340 1.00 86.81 82 ASN A O 1
ATOM 665 N N . LYS A 1 83 ? -18.538 -6.093 16.465 1.00 86.00 83 LYS A N 1
ATOM 666 C CA . LYS A 1 83 ? -19.620 -5.597 17.323 1.00 86.00 83 LYS A CA 1
ATOM 667 C C . LYS A 1 83 ? -20.943 -6.325 17.066 1.00 86.00 83 LYS A C 1
ATOM 669 O O . LYS A 1 83 ? -21.671 -6.576 18.022 1.00 86.00 83 LYS A O 1
ATOM 674 N N . ARG A 1 84 ? -21.264 -6.665 15.809 1.00 84.62 84 ARG A N 1
ATOM 675 C CA . ARG A 1 84 ? -22.473 -7.444 15.480 1.00 84.62 84 ARG A CA 1
ATOM 676 C C . ARG A 1 84 ? -22.373 -8.894 15.946 1.00 84.62 84 ARG A C 1
ATOM 678 O O . ARG A 1 84 ? -23.336 -9.384 16.518 1.00 84.62 84 ARG A O 1
ATOM 685 N N . ARG A 1 85 ? -21.216 -9.545 15.783 1.00 78.00 85 ARG A N 1
ATOM 686 C CA . ARG A 1 85 ? -20.995 -10.915 16.285 1.00 78.00 85 ARG A CA 1
ATOM 687 C C . ARG A 1 85 ? -21.052 -11.031 17.805 1.00 78.00 85 ARG A C 1
ATOM 689 O O . ARG A 1 85 ? -21.478 -12.058 18.287 1.00 78.00 85 ARG A O 1
ATOM 696 N N . SER A 1 86 ? -20.639 -10.005 18.550 1.00 71.81 86 SER A N 1
ATOM 697 C CA . SER A 1 86 ? -20.684 -10.029 20.022 1.00 71.81 86 SER A CA 1
ATOM 698 C C . SER A 1 86 ? -22.093 -9.851 20.607 1.00 71.81 86 SER A C 1
ATOM 700 O O . SER A 1 86 ? -22.246 -9.932 21.822 1.00 71.81 86 SER A O 1
ATOM 702 N N . LYS A 1 87 ? -23.089 -9.499 19.782 1.00 59.97 87 LYS A N 1
ATOM 703 C CA . LYS A 1 87 ? -24.488 -9.308 20.197 1.00 59.97 87 LYS A CA 1
ATOM 704 C C . LYS A 1 87 ? -25.390 -10.507 19.870 1.00 59.97 87 LYS A C 1
ATOM 706 O O . LYS A 1 87 ? -26.559 -10.467 20.240 1.00 59.97 87 LYS A O 1
ATOM 711 N N . ILE A 1 88 ? -24.866 -11.492 19.143 1.00 52.41 88 ILE A N 1
ATOM 712 C CA . ILE A 1 88 ? -25.501 -12.780 18.837 1.00 52.41 88 ILE A CA 1
ATOM 713 C C . ILE A 1 88 ? -24.898 -13.796 19.802 1.00 52.41 88 ILE A C 1
ATOM 715 O O . ILE A 1 88 ? -25.671 -14.617 20.329 1.00 52.41 88 ILE A O 1
#

Foldseek 3Di:
DVQLVVQLVVLLVVLVVVVVVVQVCVQVPVPPDVVVCQLQQWDWDWDPPPHTDIDIDHHPPSNVVSSVVRSNVRSVVVVVVVVVVVVD

Solvent-accessible surface area (backbone atoms only — not comparable to full-atom values): 4877 Å² total; per-residue (Å²): 109,75,70,41,54,57,38,23,56,50,27,50,54,51,52,52,51,53,52,50,50,53,52,54,45,45,50,80,39,94,67,86,47,66,68,59,32,57,58,54,12,36,45,79,49,79,45,69,90,89,52,72,46,66,48,77,44,77,37,85,66,44,27,59,54,33,52,50,51,52,17,51,52,46,13,49,52,55,43,53,52,52,57,55,61,76,74,108

Radius of gyration: 16.38 Å; Cα contacts (8 Å, |Δi|>4): 83; chains: 1; bounding box: 44×25×44 Å

Nearest PDB structures (foldseek):
  1sfx-assembly1_A 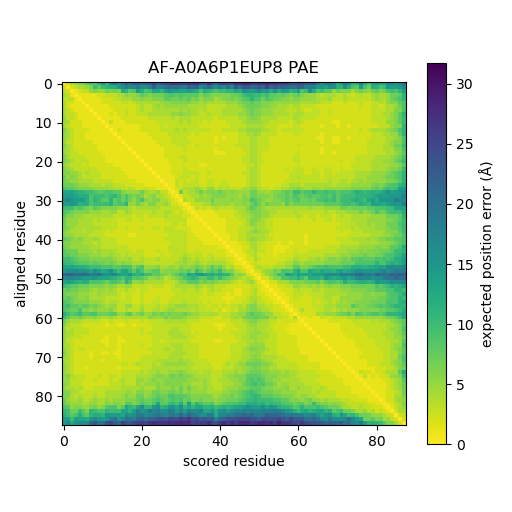 TM=4.377E-01  e=1.880E+00  Archaeoglobus fulgidus DSM 4304
  1ub9-assembly1_A-2  TM=4.863E-01  e=3.817E+00  Pyrococcus horikoshii OT3
  4hqm-assembly1_A  TM=4.613E-01  e=4.630E+00  Staphylococcus aureus
  8qrp-assembly1_B  TM=3.098E-01  e=4.341E+00  Homo sapiens

Sequence (88 aa):
MKSLFKLMIKGVGIWFILLMLYFVTNLFINFNVLQISNLFGVRLIIDVSKGRAVTMSGIAPNFYISLLLFTLFYGGIAFWINKRRSKI

Secondary structure (DSSP, 8-state):
-HHHHHHHHHHHHHHHHHHHHHHHHHHHS----HHHHHHHTEEEEEE-BTB-EEEEEE-TTHHHHHHHHHHHHHHHHHHHHHHHHTT-

pLDDT: 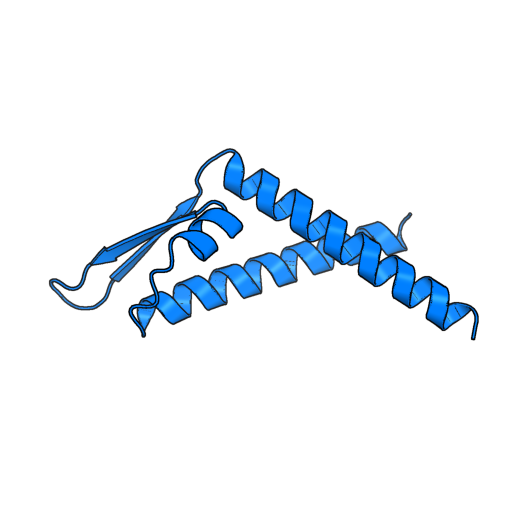mean 89.01, std 8.34, range [52.41, 97.12]

Mean predicted aligned error: 5.13 Å